Protein AF-A0A0B1SQ88-F1 (afdb_monomer_lite)

Organism: Oesophagostomum dentatum (NCBI:txid61180)

Structure (mmCIF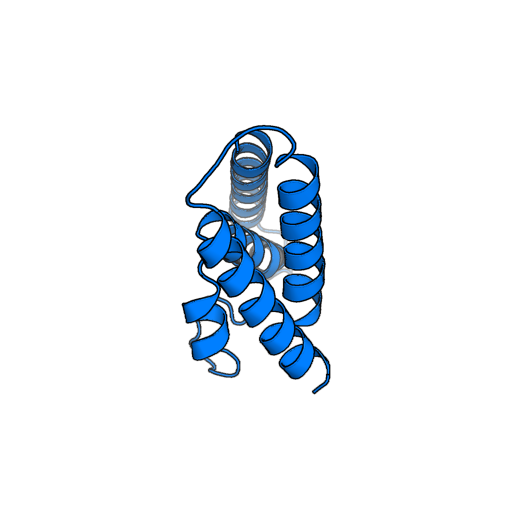, N/CA/C/O backbone):
data_AF-A0A0B1SQ88-F1
#
_entry.id   AF-A0A0B1SQ88-F1
#
loop_
_atom_site.group_PDB
_atom_site.id
_atom_site.type_symbol
_atom_site.label_atom_id
_atom_site.label_alt_id
_atom_site.label_comp_id
_atom_site.label_asym_id
_atom_site.label_entity_id
_atom_site.label_seq_id
_atom_site.pdbx_PDB_ins_code
_atom_site.Cartn_x
_atom_site.Cartn_y
_atom_site.Cartn_z
_atom_site.occupancy
_atom_site.B_iso_or_equiv
_atom_site.auth_seq_id
_atom_site.auth_comp_id
_atom_site.auth_asym_id
_atom_site.auth_atom_id
_atom_site.pdbx_PDB_model_num
ATOM 1 N N . MET A 1 1 ? -1.930 14.558 7.051 1.00 60.72 1 MET A N 1
ATOM 2 C CA . MET A 1 1 ? -2.063 13.879 5.745 1.00 60.72 1 MET A CA 1
ATOM 3 C C . MET A 1 1 ? -0.957 14.263 4.762 1.00 60.72 1 MET A C 1
ATOM 5 O O . MET A 1 1 ? -0.555 13.385 4.017 1.00 60.72 1 MET A O 1
ATOM 9 N N . GLY A 1 2 ? -0.349 15.455 4.856 1.00 84.94 2 GLY A N 1
ATOM 10 C CA . GLY A 1 2 ? 0.684 15.905 3.902 1.00 84.94 2 GLY A CA 1
ATOM 11 C C . GLY A 1 2 ? 1.861 14.955 3.621 1.00 84.94 2 GLY A C 1
ATOM 12 O O . GLY A 1 2 ? 2.241 14.803 2.471 1.00 84.94 2 GLY A O 1
ATOM 13 N N . ALA A 1 3 ? 2.415 14.257 4.619 1.00 87.44 3 ALA A N 1
ATOM 14 C CA . ALA A 1 3 ? 3.525 13.323 4.365 1.00 87.44 3 ALA A CA 1
ATOM 15 C C . ALA A 1 3 ? 3.104 12.088 3.543 1.00 87.44 3 ALA A C 1
ATOM 17 O O . ALA A 1 3 ? 3.873 11.607 2.718 1.00 87.44 3 ALA A O 1
ATOM 18 N N . LEU A 1 4 ? 1.883 11.584 3.754 1.00 89.25 4 LEU A N 1
ATOM 19 C CA . LEU A 1 4 ? 1.362 10.429 3.017 1.00 89.25 4 LEU A CA 1
ATOM 20 C C . LEU A 1 4 ? 0.936 10.823 1.597 1.00 89.25 4 LEU A C 1
ATOM 22 O O . LEU A 1 4 ? 1.160 10.070 0.656 1.00 89.25 4 LEU A O 1
ATOM 26 N N . GLU A 1 5 ? 0.375 12.023 1.439 1.00 92.19 5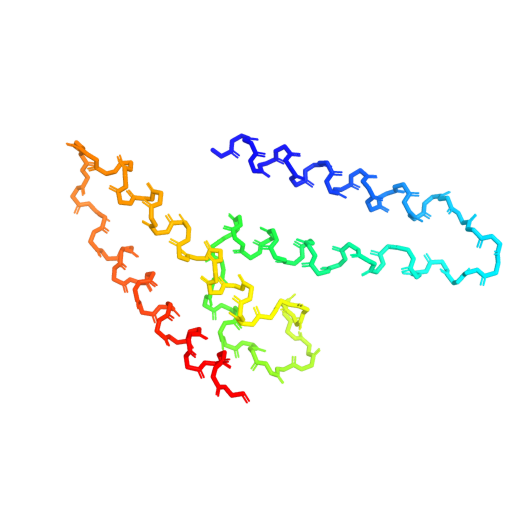 GLU A N 1
ATOM 27 C CA . GLU A 1 5 ? 0.094 12.616 0.128 1.00 92.19 5 GLU A CA 1
ATOM 28 C C . GLU A 1 5 ? 1.384 12.801 -0.676 1.00 92.19 5 GLU A C 1
ATOM 30 O O . GLU A 1 5 ? 1.449 12.365 -1.822 1.00 92.19 5 GLU A O 1
ATOM 35 N N . GLN A 1 6 ? 2.434 13.354 -0.058 1.00 95.44 6 GLN A N 1
ATOM 36 C CA . GLN A 1 6 ? 3.738 13.498 -0.701 1.00 95.44 6 GLN A CA 1
ATOM 37 C C . GLN A 1 6 ? 4.324 12.140 -1.095 1.00 95.44 6 GLN A C 1
ATOM 39 O O . GLN A 1 6 ? 4.770 11.975 -2.222 1.00 95.44 6 GLN A O 1
ATOM 44 N N . PHE A 1 7 ? 4.246 11.143 -0.214 1.00 95.06 7 PHE A N 1
ATOM 45 C CA . PHE A 1 7 ? 4.706 9.796 -0.537 1.00 95.06 7 PHE A CA 1
ATOM 46 C C . PHE A 1 7 ? 3.942 9.186 -1.728 1.00 95.06 7 PHE A C 1
ATOM 48 O O . PHE A 1 7 ? 4.546 8.546 -2.584 1.00 95.06 7 PHE A O 1
ATOM 55 N N . SER A 1 8 ? 2.631 9.427 -1.842 1.00 95.50 8 SER A N 1
ATOM 56 C CA . SER A 1 8 ? 1.839 8.995 -3.004 1.00 95.50 8 SER A CA 1
ATOM 57 C C . SER A 1 8 ? 2.275 9.673 -4.309 1.00 95.50 8 SER A C 1
ATOM 59 O O . SER A 1 8 ? 2.319 9.019 -5.359 1.00 95.50 8 SER A O 1
ATOM 61 N N . LEU A 1 9 ? 2.642 10.959 -4.245 1.00 96.69 9 LEU A N 1
ATOM 62 C CA . LEU A 1 9 ? 3.232 11.683 -5.374 1.00 96.69 9 LEU A CA 1
ATOM 63 C C . LEU A 1 9 ? 4.607 11.116 -5.741 1.00 96.69 9 LEU A C 1
ATOM 65 O O . LEU A 1 9 ? 4.872 10.893 -6.919 1.00 96.69 9 LEU A O 1
ATOM 69 N N . ASP A 1 10 ? 5.455 10.818 -4.760 1.00 96.94 10 ASP A N 1
ATOM 70 C CA . ASP A 1 10 ? 6.783 10.249 -5.003 1.00 96.94 10 ASP A CA 1
ATOM 71 C C . ASP A 1 10 ? 6.677 8.872 -5.687 1.00 96.94 10 ASP A C 1
ATOM 73 O O . ASP A 1 10 ? 7.368 8.610 -6.673 1.00 96.94 10 ASP A O 1
ATOM 77 N N . VAL A 1 11 ? 5.738 8.023 -5.249 1.00 96.12 11 VAL A N 1
ATOM 78 C CA . VAL A 1 11 ? 5.442 6.739 -5.912 1.00 96.12 11 VAL A CA 1
ATOM 79 C C . VAL A 1 11 ? 4.947 6.950 -7.344 1.00 96.12 11 VAL A C 1
ATOM 81 O O . VAL A 1 11 ? 5.386 6.239 -8.245 1.00 96.12 11 VAL A O 1
ATOM 84 N N . MET A 1 12 ? 4.106 7.961 -7.587 1.00 95.94 12 MET A N 1
ATOM 85 C CA . MET A 1 12 ? 3.641 8.300 -8.941 1.00 95.94 12 MET A CA 1
ATOM 86 C C . MET A 1 12 ? 4.803 8.678 -9.865 1.00 95.94 12 MET A C 1
ATOM 88 O O . MET A 1 12 ? 4.842 8.273 -11.028 1.00 95.94 12 MET A O 1
ATOM 92 N N . GLN A 1 13 ? 5.780 9.422 -9.347 1.00 95.81 13 GLN A N 1
ATOM 93 C CA . GLN A 1 13 ? 6.976 9.783 -10.104 1.00 95.81 13 GLN A CA 1
ATOM 94 C C . GLN A 1 13 ? 7.817 8.547 -10.446 1.00 95.81 13 GLN A C 1
ATOM 96 O O . GLN A 1 13 ? 8.294 8.429 -11.576 1.00 95.81 13 GLN A O 1
ATOM 101 N N . CYS A 1 14 ? 7.962 7.601 -9.513 1.00 95.50 14 CYS A N 1
ATOM 102 C CA . CYS A 1 14 ? 8.639 6.329 -9.767 1.00 95.50 14 CYS A CA 1
ATOM 103 C C . CYS A 1 14 ? 7.931 5.494 -10.845 1.00 95.50 14 CYS A C 1
ATOM 105 O O . CYS A 1 14 ? 8.582 4.995 -11.766 1.00 95.50 14 CYS A O 1
ATOM 107 N N . GLU A 1 15 ? 6.603 5.389 -10.785 1.00 94.69 15 GLU A N 1
ATOM 108 C CA . GLU A 1 15 ? 5.798 4.697 -11.798 1.00 94.69 15 GLU A CA 1
ATOM 109 C C . GLU A 1 15 ? 6.007 5.320 -13.183 1.00 94.69 15 GLU A C 1
ATOM 111 O O . GLU A 1 15 ? 6.353 4.622 -14.138 1.00 94.69 15 GLU A O 1
ATOM 116 N N . MET A 1 16 ? 5.901 6.647 -13.292 1.00 94.06 16 MET A N 1
ATOM 117 C CA . MET A 1 16 ? 6.127 7.345 -14.559 1.00 94.06 16 MET A CA 1
ATOM 118 C C . MET A 1 16 ? 7.554 7.188 -15.081 1.00 94.06 16 MET A C 1
ATOM 120 O O . MET A 1 16 ? 7.747 7.071 -16.291 1.00 94.06 16 MET A O 1
ATOM 124 N N . PHE A 1 17 ? 8.552 7.180 -14.197 1.00 94.25 17 PHE A N 1
ATOM 125 C CA . PHE A 1 17 ? 9.937 6.932 -14.581 1.00 94.25 17 PHE A CA 1
ATOM 126 C C . PHE A 1 17 ? 10.090 5.537 -15.196 1.00 94.25 17 PHE A C 1
ATOM 128 O O . PHE A 1 17 ? 10.587 5.409 -16.315 1.00 94.25 17 PHE A O 1
ATOM 135 N N . THR A 1 18 ? 9.586 4.500 -14.522 1.00 92.88 18 THR A N 1
ATOM 136 C CA . THR A 1 18 ? 9.663 3.124 -15.040 1.00 92.88 18 THR A CA 1
ATOM 137 C C . THR A 1 18 ? 8.905 2.916 -16.347 1.00 92.88 18 THR A C 1
ATOM 139 O O . THR A 1 18 ? 9.362 2.151 -17.190 1.00 92.88 18 THR A O 1
ATOM 142 N N . ALA A 1 19 ? 7.799 3.633 -16.561 1.00 90.62 19 ALA A N 1
ATOM 143 C CA . ALA A 1 19 ? 7.045 3.577 -17.811 1.00 90.62 19 ALA A CA 1
ATOM 144 C C . ALA A 1 19 ? 7.752 4.284 -18.985 1.00 90.62 19 ALA A C 1
ATOM 146 O O . ALA A 1 19 ? 7.511 3.952 -20.143 1.00 90.62 19 ALA A O 1
ATOM 147 N N . ARG A 1 20 ? 8.609 5.277 -18.707 1.00 90.50 20 ARG A N 1
ATOM 148 C CA . ARG A 1 20 ? 9.288 6.098 -19.728 1.00 90.50 20 ARG A CA 1
ATOM 149 C C . ARG A 1 20 ? 10.712 5.651 -20.044 1.00 90.50 20 ARG A C 1
ATOM 151 O O . ARG A 1 20 ? 11.267 6.099 -21.045 1.00 90.50 20 ARG A O 1
ATOM 158 N N . CYS A 1 21 ? 11.305 4.801 -19.212 1.00 86.19 21 CYS A N 1
ATOM 159 C CA . CYS A 1 21 ? 12.680 4.334 -19.358 1.00 86.19 21 CYS A CA 1
ATOM 160 C C . CYS A 1 21 ? 12.709 2.837 -19.705 1.00 86.19 21 CYS A C 1
ATOM 162 O O . CYS A 1 21 ? 12.988 2.018 -18.826 1.00 86.19 21 CYS A O 1
ATOM 164 N N . PRO A 1 22 ? 12.419 2.457 -20.968 1.00 83.88 22 PRO A N 1
ATOM 165 C CA . PRO A 1 22 ? 12.477 1.063 -21.384 1.00 83.88 22 PRO A CA 1
ATOM 166 C C . PRO A 1 22 ? 13.907 0.534 -21.251 1.00 83.88 22 PRO A C 1
ATOM 168 O O . PRO A 1 22 ? 14.868 1.165 -21.696 1.00 83.88 22 PRO A O 1
ATOM 171 N N . VAL A 1 23 ? 14.043 -0.643 -20.643 1.00 88.56 23 VAL A N 1
ATOM 172 C CA . VAL A 1 23 ? 15.328 -1.327 -20.483 1.00 88.56 23 VAL A CA 1
ATOM 173 C C . VAL A 1 23 ? 15.410 -2.446 -21.523 1.00 88.56 23 VAL A C 1
ATOM 175 O O . VAL A 1 23 ? 14.511 -3.289 -21.565 1.00 88.56 23 VAL A O 1
ATOM 178 N N . PRO A 1 24 ? 16.461 -2.489 -22.367 1.00 90.75 24 PRO A N 1
ATOM 179 C CA . PRO A 1 24 ? 16.627 -3.556 -23.348 1.00 90.75 24 PRO A CA 1
ATOM 180 C C . PRO A 1 24 ? 16.535 -4.944 -22.703 1.00 90.75 24 PRO A C 1
ATOM 182 O O . PRO A 1 24 ? 17.196 -5.214 -21.702 1.00 90.75 24 PRO A O 1
ATOM 185 N N . GLY A 1 25 ? 15.715 -5.821 -23.283 1.00 90.25 25 GLY A N 1
ATOM 186 C CA . GLY A 1 25 ? 15.499 -7.181 -22.779 1.00 90.25 25 GLY A CA 1
ATOM 187 C C . GLY A 1 25 ? 14.407 -7.327 -21.712 1.00 90.25 25 GLY A C 1
ATOM 188 O O . GLY A 1 25 ? 14.127 -8.455 -21.316 1.00 90.25 25 GLY A O 1
ATOM 189 N N . PHE A 1 26 ? 13.759 -6.240 -21.281 1.00 88.44 26 PHE A N 1
ATOM 190 C CA . PHE A 1 26 ? 12.605 -6.283 -20.377 1.00 88.44 26 PHE A CA 1
ATOM 191 C C . PHE A 1 26 ? 11.311 -5.914 -21.106 1.00 88.44 26 PHE A C 1
ATOM 193 O O . PHE A 1 26 ? 11.303 -5.051 -21.985 1.00 88.44 26 PHE A O 1
ATOM 200 N N . ASP A 1 27 ? 10.203 -6.550 -20.715 1.00 90.62 27 ASP A N 1
ATOM 201 C CA . ASP A 1 27 ? 8.878 -6.111 -21.153 1.00 90.62 27 ASP A CA 1
ATOM 202 C C . ASP A 1 27 ? 8.538 -4.743 -20.540 1.00 90.62 27 ASP A C 1
ATOM 204 O O . ASP A 1 27 ? 8.876 -4.474 -19.383 1.00 90.62 27 ASP A O 1
ATOM 208 N N . HIS A 1 28 ? 7.832 -3.903 -21.303 1.00 86.75 28 HIS A N 1
ATOM 209 C CA . HIS A 1 28 ? 7.514 -2.522 -20.925 1.00 86.75 28 HIS A CA 1
ATOM 210 C C . HIS A 1 28 ? 6.724 -2.433 -19.614 1.00 86.75 28 HIS A C 1
ATOM 212 O O . HIS A 1 28 ? 6.852 -1.450 -18.889 1.00 86.75 28 HIS A O 1
ATOM 218 N N . ASN A 1 29 ? 5.949 -3.466 -19.273 1.00 89.31 29 ASN A N 1
ATOM 219 C CA . ASN A 1 29 ? 5.165 -3.488 -18.045 1.00 89.31 29 ASN A CA 1
ATOM 220 C C . ASN A 1 29 ? 5.933 -4.074 -16.858 1.00 89.31 29 ASN A C 1
ATOM 222 O O . ASN A 1 29 ? 5.485 -3.928 -15.725 1.00 89.31 29 ASN A O 1
ATOM 226 N N . THR A 1 30 ? 7.098 -4.694 -17.067 1.00 91.62 30 THR A N 1
ATOM 227 C CA . THR A 1 30 ? 7.822 -5.382 -15.984 1.00 91.62 30 THR A CA 1
ATOM 228 C C . THR A 1 30 ? 8.199 -4.426 -14.854 1.00 91.62 30 THR A C 1
ATOM 230 O O . THR A 1 30 ? 7.941 -4.719 -13.689 1.00 91.62 30 THR A O 1
ATOM 233 N N . LEU A 1 31 ? 8.783 -3.268 -15.183 1.00 91.50 31 LEU A N 1
ATOM 234 C CA . LEU A 1 31 ? 9.221 -2.296 -14.178 1.00 91.50 31 LEU A CA 1
ATOM 235 C C . LEU A 1 31 ? 8.044 -1.557 -13.516 1.00 91.50 31 LEU A C 1
ATOM 237 O O . LEU A 1 31 ? 8.013 -1.538 -12.283 1.00 91.50 31 LEU A O 1
ATOM 241 N N . PRO A 1 32 ? 7.040 -1.034 -14.252 1.00 91.25 32 PRO A N 1
ATOM 242 C CA . PRO A 1 32 ? 5.847 -0.450 -13.630 1.00 91.25 32 PRO A CA 1
ATOM 243 C C . PRO A 1 32 ? 5.135 -1.402 -12.663 1.00 91.25 32 PRO A C 1
ATOM 245 O O . PRO A 1 32 ? 4.697 -0.998 -11.586 1.00 91.25 32 PRO A O 1
ATOM 248 N N . MET A 1 33 ? 5.083 -2.696 -12.992 1.00 92.25 33 MET A N 1
ATOM 249 C CA . MET A 1 33 ? 4.431 -3.705 -12.155 1.00 92.25 33 MET A CA 1
ATOM 250 C C . MET A 1 33 ? 5.076 -3.884 -10.774 1.00 92.25 33 MET A C 1
ATOM 252 O O . MET A 1 33 ? 4.399 -4.336 -9.849 1.00 92.25 33 MET A O 1
ATOM 256 N N . THR A 1 34 ? 6.338 -3.482 -10.594 1.00 92.81 34 THR A N 1
ATOM 257 C CA . THR A 1 34 ? 7.004 -3.512 -9.279 1.00 92.81 34 THR A CA 1
ATOM 258 C C . THR A 1 34 ? 6.385 -2.532 -8.274 1.00 92.81 34 THR A C 1
ATOM 260 O O . THR A 1 34 ? 6.422 -2.788 -7.071 1.00 92.81 34 THR A O 1
ATOM 263 N N . PHE A 1 35 ? 5.742 -1.460 -8.753 1.00 95.12 35 PHE A N 1
ATOM 264 C CA . PHE A 1 35 ? 5.070 -0.458 -7.919 1.00 95.12 35 PHE A CA 1
ATOM 265 C C . PHE A 1 35 ? 3.581 -0.744 -7.701 1.00 95.12 35 PHE A C 1
ATOM 267 O O . PHE A 1 35 ? 2.992 -0.207 -6.765 1.00 95.12 35 PHE A O 1
ATOM 274 N N . ALA A 1 36 ? 2.977 -1.635 -8.492 1.00 93.62 36 ALA A N 1
ATOM 275 C CA . ALA A 1 36 ? 1.535 -1.879 -8.473 1.00 93.62 36 ALA A CA 1
ATOM 276 C C . ALA A 1 36 ? 1.002 -2.311 -7.093 1.00 93.62 36 ALA A C 1
ATOM 278 O O . ALA A 1 36 ? -0.081 -1.892 -6.687 1.00 93.62 36 ALA A O 1
ATOM 279 N N . HIS A 1 37 ? 1.761 -3.119 -6.343 1.00 94.19 37 HIS A N 1
ATOM 280 C CA . HIS A 1 37 ? 1.392 -3.480 -4.969 1.00 94.19 37 HIS A CA 1
ATOM 281 C C . HIS A 1 37 ? 1.417 -2.255 -4.039 1.00 94.19 37 HIS A C 1
ATOM 283 O O . HIS A 1 37 ? 0.464 -2.026 -3.295 1.00 94.19 37 HIS A O 1
ATOM 289 N N . LEU A 1 38 ? 2.471 -1.436 -4.107 1.00 95.38 38 LEU A N 1
ATOM 290 C CA . LEU A 1 38 ? 2.605 -0.244 -3.268 1.00 95.38 38 LEU A CA 1
ATOM 291 C C . LEU A 1 38 ? 1.517 0.796 -3.573 1.00 95.38 38 LEU A C 1
ATOM 293 O O . LEU A 1 38 ? 0.953 1.374 -2.647 1.00 95.38 38 LEU A O 1
ATOM 297 N N . ARG A 1 39 ? 1.184 0.990 -4.854 1.00 96.38 39 ARG A N 1
ATOM 298 C CA . ARG A 1 39 ? 0.092 1.856 -5.317 1.00 96.38 39 ARG A CA 1
ATOM 299 C C . ARG A 1 39 ? -1.250 1.450 -4.724 1.00 96.38 39 ARG A C 1
ATOM 301 O O . ARG A 1 39 ? -1.886 2.273 -4.072 1.00 96.38 39 ARG A O 1
ATOM 308 N N . GLN A 1 40 ? -1.632 0.182 -4.874 1.00 96.38 40 GLN A N 1
ATOM 309 C CA . GLN A 1 40 ? -2.892 -0.322 -4.323 1.00 96.38 40 GLN A CA 1
ATOM 310 C C . GLN A 1 40 ? -2.937 -0.208 -2.792 1.00 96.38 40 GLN A C 1
ATOM 312 O O . GLN A 1 40 ? -3.963 0.175 -2.234 1.00 96.38 40 GLN A O 1
ATOM 317 N N . LEU A 1 41 ? -1.822 -0.483 -2.102 1.00 95.50 41 LEU A N 1
ATOM 318 C CA . LEU A 1 41 ? -1.739 -0.333 -0.647 1.00 95.50 41 LEU A CA 1
ATOM 319 C C . LEU A 1 41 ? -1.942 1.125 -0.211 1.00 95.50 41 LEU A C 1
ATOM 321 O O . LEU A 1 41 ? -2.649 1.389 0.762 1.00 95.50 41 LEU A O 1
ATOM 325 N N . LEU A 1 42 ? -1.336 2.074 -0.928 1.00 95.06 42 LEU A N 1
ATOM 326 C CA . LEU A 1 42 ? -1.499 3.498 -0.649 1.00 95.06 42 LEU A CA 1
ATOM 327 C C . LEU A 1 42 ? -2.926 3.968 -0.888 1.00 95.06 42 LEU A C 1
ATOM 329 O O . LEU A 1 42 ? -3.483 4.658 -0.037 1.00 95.06 42 LEU A O 1
ATOM 333 N N . GLU A 1 43 ? -3.527 3.571 -2.005 1.00 95.50 43 GLU A N 1
ATOM 334 C CA . GLU A 1 43 ? -4.909 3.911 -2.333 1.00 95.50 43 GLU A CA 1
ATOM 335 C C . GLU A 1 43 ? -5.882 3.386 -1.280 1.00 95.50 43 GLU A C 1
ATOM 337 O O . GLU A 1 43 ? -6.707 4.161 -0.797 1.00 95.50 43 GLU A O 1
ATOM 342 N N . LEU A 1 44 ? -5.742 2.125 -0.854 1.00 95.50 44 LEU A N 1
ATOM 343 C CA . LEU A 1 44 ? -6.562 1.522 0.203 1.00 95.50 44 LEU A CA 1
ATOM 344 C C . LEU A 1 44 ? -6.529 2.355 1.492 1.00 95.50 44 LEU A C 1
ATOM 346 O O . LEU A 1 44 ? -7.559 2.657 2.095 1.00 95.50 44 LEU A O 1
ATOM 350 N N . VAL A 1 45 ? -5.332 2.763 1.910 1.00 91.94 45 VAL A N 1
ATOM 351 C CA . VAL A 1 45 ? -5.134 3.467 3.183 1.00 91.94 45 VAL A CA 1
ATOM 352 C C . VAL A 1 45 ? -5.554 4.928 3.106 1.00 91.94 45 VAL A C 1
ATOM 354 O O . VAL A 1 45 ? -6.159 5.441 4.047 1.00 91.94 45 VAL A O 1
ATOM 357 N N . MET A 1 46 ? -5.252 5.606 2.000 1.00 91.50 46 MET A N 1
ATOM 358 C CA . MET A 1 46 ? -5.602 7.013 1.812 1.00 91.50 46 MET A CA 1
ATOM 359 C C . MET A 1 46 ? -7.110 7.212 1.629 1.00 91.50 46 MET A C 1
ATOM 361 O O . MET A 1 46 ? -7.651 8.191 2.140 1.00 91.50 46 MET A O 1
ATOM 365 N N . SER A 1 47 ? -7.788 6.285 0.946 1.00 92.81 47 SER A N 1
ATOM 366 C CA . SER A 1 47 ? -9.250 6.296 0.772 1.00 92.81 47 SER A CA 1
ATOM 367 C C . SER A 1 47 ? -10.012 5.713 1.966 1.00 92.81 47 SER A C 1
ATOM 369 O O . SER A 1 47 ? -11.212 5.949 2.100 1.00 92.81 47 SER A O 1
ATOM 371 N N . ASN A 1 48 ? -9.321 4.991 2.860 1.00 91.12 48 ASN A N 1
ATOM 372 C CA . ASN A 1 48 ? -9.923 4.238 3.960 1.00 91.12 48 ASN A CA 1
ATOM 373 C C . ASN A 1 48 ? -10.969 3.211 3.466 1.00 91.12 48 ASN A C 1
ATOM 375 O O . ASN A 1 48 ? -11.964 2.954 4.150 1.00 91.12 48 ASN A O 1
ATOM 379 N N . ASP A 1 49 ? -10.741 2.619 2.290 1.00 94.25 49 ASP A N 1
ATOM 380 C CA . ASP A 1 49 ? -11.678 1.724 1.596 1.00 94.25 49 ASP A CA 1
ATOM 381 C C . ASP A 1 49 ? -11.566 0.250 2.035 1.00 94.25 49 ASP A C 1
ATOM 383 O O . ASP A 1 49 ? -11.482 -0.700 1.255 1.00 94.25 49 ASP A O 1
ATOM 387 N N . TRP A 1 50 ? -11.548 0.042 3.350 1.00 93.88 50 TRP A N 1
ATOM 388 C CA . TRP A 1 50 ? -11.418 -1.290 3.941 1.00 93.88 50 TRP A CA 1
ATOM 389 C C . TRP A 1 50 ? -12.622 -2.192 3.660 1.00 93.88 50 TRP A C 1
ATOM 391 O O . TRP A 1 50 ? -12.482 -3.412 3.622 1.00 93.88 50 TRP A O 1
ATOM 401 N N . THR A 1 51 ? -13.806 -1.605 3.482 1.00 92.25 51 THR A N 1
ATOM 402 C CA . THR A 1 51 ? -15.035 -2.357 3.213 1.00 92.25 51 THR A CA 1
ATOM 403 C C . THR A 1 51 ? -14.969 -3.031 1.848 1.00 92.25 51 THR A C 1
ATOM 405 O O . THR A 1 51 ? -15.235 -4.230 1.766 1.00 92.25 51 THR A O 1
ATOM 408 N N . SER A 1 52 ? -14.570 -2.299 0.801 1.00 94.12 52 SER A N 1
ATOM 409 C CA . SER A 1 52 ? -14.428 -2.870 -0.543 1.00 94.12 52 SER A CA 1
ATOM 410 C C . SER A 1 52 ? -13.284 -3.879 -0.580 1.00 94.12 52 SER A C 1
ATOM 412 O O . SER A 1 52 ? -13.471 -4.979 -1.091 1.00 94.12 52 SER A O 1
ATOM 414 N N . TYR A 1 53 ? -12.156 -3.588 0.089 1.00 95.44 53 TYR A N 1
ATOM 415 C CA . TYR A 1 53 ? -11.059 -4.552 0.249 1.00 95.44 53 TYR A CA 1
ATOM 416 C C . TYR A 1 53 ? -11.529 -5.902 0.803 1.00 95.44 53 TYR A C 1
ATOM 418 O O . TYR A 1 53 ? -11.203 -6.949 0.252 1.00 95.44 53 TYR A O 1
ATOM 426 N N . LEU A 1 54 ? -12.307 -5.885 1.889 1.00 93.88 54 LEU A N 1
ATOM 427 C CA . LEU A 1 54 ? -12.799 -7.104 2.530 1.00 93.88 54 LEU A CA 1
ATOM 428 C C . LEU A 1 54 ? -13.863 -7.826 1.694 1.00 93.88 54 LEU A C 1
ATOM 430 O O . LEU A 1 54 ? -13.894 -9.054 1.696 1.00 93.88 54 LEU A O 1
ATOM 434 N N . ALA A 1 55 ? -14.733 -7.089 1.000 1.00 93.56 55 ALA A N 1
ATOM 435 C CA . ALA A 1 55 ? -15.793 -7.665 0.172 1.00 93.56 55 ALA A CA 1
ATOM 436 C C . ALA A 1 55 ? -15.255 -8.323 -1.110 1.00 93.56 55 ALA A C 1
ATOM 438 O O . ALA A 1 55 ? -15.798 -9.327 -1.570 1.00 93.56 55 ALA A O 1
ATOM 439 N N . GLU A 1 56 ? -14.187 -7.761 -1.674 1.00 94.31 56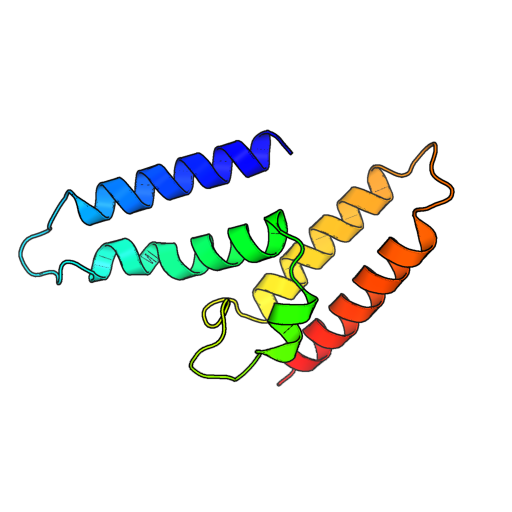 GLU A N 1
ATOM 440 C CA . GLU A 1 56 ? -13.568 -8.210 -2.925 1.00 94.31 56 GLU A CA 1
ATOM 441 C C . GLU A 1 56 ? -12.386 -9.166 -2.696 1.00 94.31 56 GLU A C 1
ATOM 443 O O . GLU A 1 56 ? -11.808 -9.677 -3.657 1.00 94.31 56 GLU A O 1
ATOM 448 N N . TYR A 1 57 ? -12.009 -9.434 -1.440 1.00 91.44 57 TYR A N 1
ATOM 449 C CA . TYR A 1 57 ? -10.877 -10.304 -1.130 1.00 91.44 57 TYR A CA 1
ATOM 450 C C . TYR A 1 57 ? -11.073 -11.712 -1.715 1.00 91.44 57 TYR A C 1
ATOM 452 O O . TYR A 1 57 ? -12.085 -12.371 -1.480 1.00 91.44 57 TYR A O 1
ATOM 460 N N . GLY A 1 58 ? -10.078 -12.178 -2.475 1.00 86.88 58 GLY A N 1
ATOM 461 C CA . GLY A 1 58 ? -10.111 -13.467 -3.171 1.00 86.88 58 GLY A CA 1
ATOM 462 C C . GLY A 1 58 ? -10.788 -13.443 -4.546 1.00 86.88 58 GLY A C 1
ATOM 463 O O . GLY A 1 58 ? -10.773 -14.460 -5.235 1.00 86.88 58 GLY A O 1
ATOM 464 N N . GLN A 1 59 ? -11.348 -12.308 -4.978 1.00 92.44 59 GLN A N 1
ATOM 465 C CA . GLN A 1 59 ? -11.855 -12.146 -6.342 1.00 92.44 59 GLN A CA 1
ATOM 466 C C . GLN A 1 59 ? -10.721 -11.771 -7.302 1.00 92.44 59 GLN A C 1
ATOM 468 O O . GLN A 1 59 ? -9.882 -10.935 -6.980 1.00 92.44 59 GLN A O 1
ATOM 473 N N . GLU A 1 60 ? -10.720 -12.330 -8.513 1.00 88.31 60 GLU A N 1
ATOM 474 C CA . GLU A 1 60 ? -9.672 -12.061 -9.516 1.00 88.31 60 GLU A CA 1
ATOM 475 C C . GLU A 1 60 ? -9.687 -10.612 -10.040 1.00 88.31 60 GLU A C 1
ATOM 477 O O . GLU A 1 60 ? -8.644 -10.085 -10.423 1.00 88.31 60 GLU A O 1
ATOM 482 N N . ASN A 1 61 ? -10.850 -9.950 -10.002 1.00 90.44 61 ASN A N 1
ATOM 483 C CA . ASN A 1 61 ? -11.065 -8.594 -10.525 1.00 90.44 61 ASN A CA 1
ATOM 484 C C . ASN A 1 61 ? -11.245 -7.533 -9.426 1.00 90.44 61 ASN A C 1
ATOM 486 O O . ASN A 1 61 ? -11.777 -6.458 -9.699 1.00 90.44 61 ASN A O 1
ATOM 490 N N . GLY A 1 62 ? -10.846 -7.832 -8.187 1.00 90.50 62 GLY A N 1
ATOM 491 C CA . GLY A 1 62 ? -10.937 -6.876 -7.084 1.00 90.50 62 GLY A CA 1
ATOM 492 C C . GLY A 1 62 ? -10.026 -5.656 -7.271 1.00 90.50 62 GLY A C 1
ATOM 493 O O . GLY A 1 62 ? -8.993 -5.701 -7.945 1.00 90.50 62 GLY A O 1
ATOM 494 N N . THR A 1 63 ? -10.370 -4.560 -6.607 1.00 93.81 63 THR A N 1
ATOM 495 C CA . THR A 1 63 ? -9.636 -3.286 -6.681 1.00 93.81 63 THR A CA 1
ATOM 496 C C . THR A 1 63 ? -8.218 -3.407 -6.106 1.00 93.81 63 THR A C 1
ATOM 498 O O . THR A 1 63 ? -7.255 -2.846 -6.630 1.00 93.81 63 THR A O 1
ATOM 501 N N . TYR A 1 64 ? -8.068 -4.209 -5.051 1.00 95.94 64 TYR A N 1
ATOM 502 C CA . TYR A 1 64 ? -6.859 -4.297 -4.225 1.00 95.94 64 TYR A CA 1
ATOM 503 C C . TYR A 1 64 ? -6.234 -5.701 -4.214 1.00 95.94 64 TYR A C 1
ATOM 505 O O . TYR A 1 64 ? -5.669 -6.136 -3.210 1.00 95.94 64 TYR A O 1
ATOM 513 N N . VAL A 1 65 ? -6.333 -6.430 -5.329 1.00 95.31 65 VAL A N 1
ATOM 514 C CA . VAL A 1 65 ? -5.902 -7.840 -5.459 1.00 95.31 65 VAL A CA 1
ATOM 515 C C . VAL A 1 65 ? -4.434 -8.073 -5.087 1.00 95.31 65 VAL A C 1
ATOM 517 O O . VAL A 1 65 ? -4.061 -9.170 -4.681 1.00 95.31 65 VAL A O 1
ATOM 520 N N . ARG A 1 66 ? -3.573 -7.056 -5.203 1.00 94.50 66 ARG A N 1
ATOM 521 C CA . ARG A 1 66 ? -2.138 -7.177 -4.899 1.00 94.50 66 ARG A CA 1
ATOM 522 C C . ARG A 1 66 ? -1.813 -6.935 -3.431 1.00 94.50 66 ARG A C 1
ATOM 524 O O . ARG A 1 66 ? -0.677 -7.178 -3.036 1.00 94.50 66 ARG A O 1
ATOM 531 N N . VAL A 1 67 ? -2.764 -6.442 -2.639 1.00 95.38 67 VAL A N 1
ATOM 532 C CA . VAL A 1 67 ? -2.547 -6.123 -1.228 1.00 95.38 67 VAL A CA 1
ATOM 533 C C . VAL A 1 67 ? -2.772 -7.371 -0.385 1.00 95.38 67 VAL A C 1
ATOM 535 O O . VAL A 1 67 ? -3.890 -7.876 -0.273 1.00 95.38 67 VAL A O 1
ATOM 538 N N . SER A 1 68 ? -1.707 -7.851 0.255 1.00 93.75 68 SER A N 1
ATOM 539 C CA . SER A 1 68 ? -1.809 -8.995 1.160 1.00 93.75 68 SER A CA 1
ATOM 540 C C . SER A 1 68 ? -2.537 -8.616 2.464 1.00 93.75 68 SER A C 1
ATOM 542 O O . SER A 1 68 ? -2.322 -7.516 2.995 1.00 93.75 68 SER A O 1
ATOM 544 N N . PRO A 1 69 ? -3.340 -9.525 3.052 1.00 93.19 69 PRO A N 1
ATOM 545 C CA . PRO A 1 69 ? -3.983 -9.269 4.340 1.00 93.19 69 PRO A CA 1
ATOM 546 C C . PRO A 1 69 ? -2.979 -9.023 5.462 1.00 93.19 69 PRO A C 1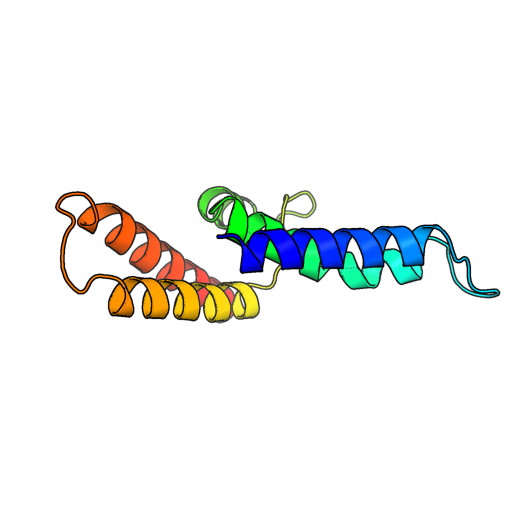
ATOM 548 O O . PRO A 1 69 ? -3.254 -8.251 6.379 1.00 93.19 69 PRO A O 1
ATOM 551 N N . SER A 1 70 ? -1.803 -9.655 5.400 1.00 93.88 70 SER A N 1
ATOM 552 C CA . SER A 1 70 ? -0.748 -9.484 6.400 1.00 93.88 70 SER A CA 1
ATOM 553 C C . SER A 1 70 ? -0.171 -8.067 6.373 1.00 93.88 70 SER A C 1
ATOM 555 O O . SER A 1 70 ? -0.075 -7.430 7.423 1.00 93.88 70 SER A O 1
ATOM 557 N N . THR A 1 71 ? 0.134 -7.525 5.190 1.00 94.56 71 THR A N 1
ATOM 558 C CA . THR A 1 71 ? 0.601 -6.140 5.032 1.00 94.56 71 THR A CA 1
ATOM 559 C C . THR A 1 71 ? -0.492 -5.135 5.405 1.00 94.56 71 THR A C 1
ATOM 561 O O . THR A 1 71 ? -0.220 -4.190 6.149 1.00 94.56 71 THR A O 1
ATOM 564 N N . ALA A 1 72 ? -1.736 -5.362 4.966 1.00 94.12 72 ALA A N 1
ATOM 565 C CA . ALA A 1 72 ? -2.883 -4.531 5.339 1.00 94.12 72 ALA A CA 1
ATOM 566 C C . ALA A 1 72 ? -3.099 -4.496 6.863 1.00 94.12 72 ALA A C 1
ATOM 568 O O . ALA A 1 72 ? -3.289 -3.422 7.437 1.00 94.12 72 ALA A O 1
ATOM 569 N N . THR A 1 73 ? -2.995 -5.652 7.531 1.00 94.56 73 THR A N 1
ATOM 570 C CA . THR A 1 73 ? -3.105 -5.766 8.994 1.00 94.56 73 THR A CA 1
ATOM 571 C C . THR A 1 73 ? -2.038 -4.930 9.687 1.00 94.56 73 THR A C 1
ATOM 573 O O . THR A 1 73 ? -2.377 -4.075 10.503 1.00 94.56 73 THR A O 1
ATOM 576 N N . GLN A 1 74 ? -0.761 -5.126 9.343 1.00 94.31 74 GLN A N 1
ATOM 577 C CA . GLN A 1 74 ? 0.352 -4.404 9.971 1.00 94.31 74 GLN A CA 1
ATOM 578 C C . GLN A 1 74 ? 0.197 -2.884 9.840 1.00 94.31 74 GLN A C 1
ATOM 580 O O . GLN A 1 74 ? 0.448 -2.139 10.790 1.00 94.31 74 GLN A O 1
ATOM 585 N N . LEU A 1 75 ? -0.240 -2.412 8.673 1.00 91.94 75 LEU A N 1
ATOM 586 C CA . LEU A 1 75 ? -0.430 -0.988 8.434 1.00 91.94 75 LEU A CA 1
ATOM 587 C C . LEU A 1 75 ? -1.624 -0.430 9.219 1.00 91.94 75 LEU A C 1
ATOM 589 O O . LEU A 1 75 ? -1.504 0.621 9.853 1.00 91.94 75 LEU A O 1
ATOM 593 N N . LEU A 1 76 ? -2.747 -1.151 9.250 1.00 91.69 76 LEU A N 1
ATOM 594 C CA . LEU A 1 76 ? -3.919 -0.755 10.027 1.00 91.69 76 LEU A CA 1
ATOM 595 C C . LEU A 1 76 ? -3.615 -0.697 11.533 1.00 91.69 76 LEU A C 1
ATOM 597 O O . LEU A 1 76 ? -4.054 0.236 12.207 1.00 91.69 76 LEU A O 1
ATOM 601 N N . GLU A 1 77 ? -2.806 -1.622 12.061 1.00 92.25 77 GLU A N 1
ATOM 602 C CA . GLU A 1 77 ? -2.339 -1.578 13.456 1.00 92.25 77 GLU A CA 1
ATOM 603 C C . GLU A 1 77 ? -1.603 -0.270 13.763 1.00 92.25 77 GLU A C 1
ATOM 605 O O . GLU A 1 77 ? -1.866 0.363 14.790 1.00 92.25 77 GLU A O 1
ATOM 610 N N . LYS A 1 78 ? -0.727 0.175 12.853 1.00 90.44 78 LYS A N 1
ATOM 611 C CA . LYS A 1 78 ? 0.011 1.438 12.996 1.00 90.44 78 LYS A CA 1
ATOM 612 C C . LYS A 1 78 ? -0.900 2.657 12.932 1.00 90.44 78 LYS A C 1
ATOM 614 O O . LYS A 1 78 ? -0.711 3.587 13.717 1.00 90.44 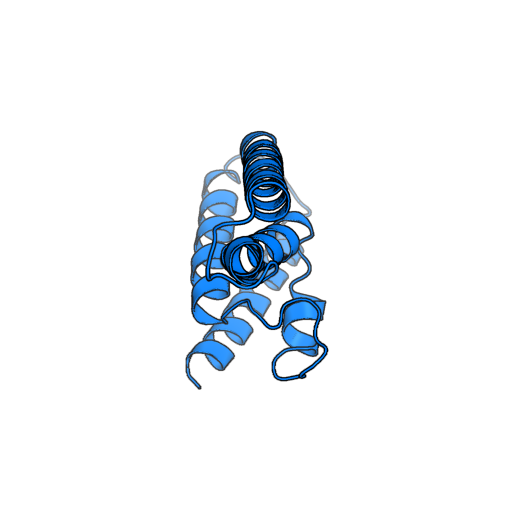78 LYS A O 1
ATOM 619 N N . ILE A 1 79 ? -1.909 2.644 12.061 1.00 86.19 79 ILE A N 1
ATOM 620 C CA . ILE A 1 79 ? -2.909 3.717 11.972 1.00 86.19 79 ILE A CA 1
ATOM 621 C C . ILE A 1 79 ? -3.702 3.814 13.279 1.00 86.19 79 ILE A C 1
ATOM 623 O O . ILE A 1 79 ? -3.819 4.900 13.844 1.00 86.19 79 ILE A O 1
ATOM 627 N N . ILE A 1 80 ? -4.179 2.686 13.814 1.00 86.38 80 ILE A N 1
ATOM 628 C CA . ILE A 1 80 ? -4.906 2.648 15.091 1.00 86.38 80 ILE A CA 1
ATOM 629 C C . ILE A 1 80 ? -4.010 3.113 16.250 1.00 86.38 80 ILE A C 1
ATOM 631 O O . ILE A 1 80 ? -4.468 3.846 17.129 1.00 86.38 80 ILE A O 1
ATOM 635 N N . GLU A 1 81 ? -2.740 2.698 16.286 1.00 86.94 81 GLU A N 1
ATOM 636 C CA . GLU A 1 81 ? -1.771 3.137 17.300 1.00 86.94 81 GLU A CA 1
ATOM 637 C C . GLU A 1 81 ? -1.561 4.658 17.254 1.00 86.94 81 GLU A C 1
ATOM 639 O O . GLU A 1 81 ? -1.578 5.328 18.293 1.00 86.94 81 GLU A O 1
ATOM 644 N N . PHE A 1 82 ? -1.415 5.212 16.049 1.00 82.25 82 PHE A N 1
ATOM 645 C CA . PHE A 1 82 ? -1.292 6.647 15.833 1.00 82.25 82 PHE A CA 1
ATOM 646 C C . PHE A 1 82 ? -2.561 7.397 16.252 1.00 82.25 82 PHE A C 1
ATOM 648 O O . PHE A 1 82 ? -2.467 8.388 16.978 1.00 82.25 82 PHE A O 1
ATOM 655 N N . GLU A 1 83 ? -3.747 6.906 15.877 1.00 78.19 83 GLU A N 1
ATOM 656 C CA . GLU A 1 83 ? -5.014 7.504 16.303 1.00 78.19 83 GLU A CA 1
ATOM 657 C C . GLU A 1 83 ? -5.122 7.502 17.837 1.00 78.19 83 GLU A C 1
ATOM 659 O O . GLU A 1 83 ? -5.428 8.540 18.422 1.00 78.19 83 GLU A O 1
ATOM 664 N N . LYS A 1 84 ? -4.773 6.405 18.525 1.00 76.25 84 LYS A N 1
ATOM 665 C CA . LYS A 1 84 ? -4.757 6.343 20.002 1.00 76.25 84 LYS A CA 1
ATOM 666 C C . LYS A 1 84 ? -3.840 7.401 20.623 1.00 76.25 84 LYS A C 1
ATOM 668 O O . LYS A 1 84 ? -4.270 8.089 21.546 1.00 76.25 84 LYS A O 1
ATOM 673 N N . LYS A 1 85 ? -2.616 7.561 20.105 1.00 74.19 85 LYS A N 1
ATOM 674 C CA . LYS A 1 85 ? -1.644 8.570 20.575 1.00 74.19 85 LYS A CA 1
ATOM 675 C C . LYS A 1 85 ? -2.110 10.003 20.299 1.00 74.19 85 LYS A C 1
ATOM 677 O O . LYS A 1 85 ? -1.919 10.882 21.132 1.00 74.19 85 LYS A O 1
ATOM 682 N N . SER A 1 86 ? -2.759 10.234 19.160 1.00 66.88 86 SER A N 1
ATOM 683 C CA . SER A 1 86 ? -3.279 11.547 18.760 1.00 66.88 86 SER A CA 1
ATOM 684 C C . SER A 1 86 ? -4.546 11.961 19.533 1.00 66.88 86 SER A C 1
ATOM 686 O O . SER A 1 86 ? -4.861 13.145 19.631 1.00 66.88 86 SER A O 1
ATOM 688 N N . THR A 1 87 ? -5.272 11.014 20.138 1.00 59.03 87 THR A N 1
ATOM 689 C CA . THR A 1 87 ? -6.602 11.236 20.749 1.00 59.03 87 THR A CA 1
ATOM 690 C C . THR A 1 87 ? -6.573 11.899 22.137 1.00 59.03 87 THR A C 1
ATOM 692 O O . THR A 1 87 ? -7.611 12.028 22.776 1.00 59.03 87 THR A O 1
ATOM 695 N N . GLY A 1 88 ? -5.427 12.400 22.593 1.00 55.59 88 GLY A N 1
ATOM 696 C CA . GLY A 1 88 ? -5.233 12.913 23.950 1.00 55.59 88 GLY A CA 1
ATOM 697 C C . GLY A 1 88 ? -6.120 14.070 24.443 1.00 55.59 88 GLY A C 1
ATOM 698 O O . GLY A 1 88 ? -5.967 14.391 25.611 1.00 55.59 88 GLY A O 1
ATOM 699 N N . PHE A 1 89 ? -7.025 14.697 23.666 1.00 53.72 89 PHE A N 1
ATOM 700 C CA . PHE A 1 89 ? -7.769 15.866 24.189 1.00 53.72 89 PHE A CA 1
ATOM 701 C C . PHE A 1 89 ? -9.222 16.138 23.724 1.00 53.72 89 PHE A C 1
ATOM 703 O O . PHE A 1 89 ? -9.965 16.679 24.530 1.00 53.72 89 PHE A O 1
ATOM 710 N N . PHE A 1 90 ? -9.713 15.789 22.524 1.00 56.47 90 PHE A N 1
ATOM 711 C CA . PHE A 1 90 ? -11.109 16.122 22.129 1.00 56.47 90 PHE A CA 1
ATOM 712 C C . PHE A 1 90 ? -11.687 15.167 21.054 1.00 56.47 90 PHE A C 1
ATOM 714 O O . PHE A 1 90 ? -11.014 14.843 20.067 1.00 56.47 90 PHE A O 1
ATOM 721 N N . GLY A 1 91 ? -12.954 14.737 21.201 1.00 55.03 91 GLY A N 1
ATOM 722 C CA . GLY A 1 91 ? -13.763 14.207 20.085 1.00 55.03 91 GLY A CA 1
ATOM 723 C C . GLY A 1 91 ? -14.856 13.185 20.440 1.00 55.03 91 GLY A C 1
ATOM 724 O O . GLY A 1 91 ? -14.585 11.990 20.505 1.00 55.03 91 GLY A O 1
ATOM 725 N N . ILE A 1 92 ? -16.106 13.653 20.554 1.00 51.47 92 ILE A N 1
ATOM 726 C CA . ILE A 1 92 ? -17.325 12.884 20.896 1.00 51.47 92 ILE A CA 1
ATOM 727 C C . ILE A 1 92 ? -17.832 11.969 19.747 1.00 51.47 92 ILE A C 1
ATOM 729 O O . ILE A 1 92 ? -18.564 11.023 20.006 1.00 51.47 92 I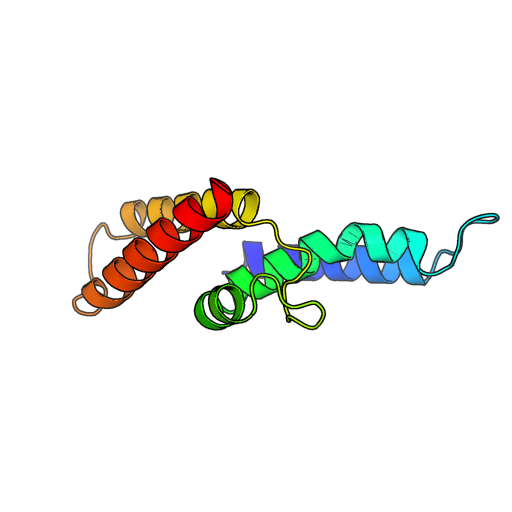LE A O 1
ATOM 733 N N . ASN A 1 93 ? -17.345 12.128 18.506 1.00 53.81 93 ASN A N 1
ATOM 734 C CA . ASN A 1 93 ? -17.722 11.290 17.342 1.00 53.81 93 ASN A CA 1
ATOM 735 C C . ASN A 1 93 ? -16.703 10.183 16.976 1.00 53.81 93 ASN A C 1
ATOM 737 O O . ASN A 1 93 ? -16.773 9.594 15.900 1.00 53.81 93 ASN A O 1
ATOM 741 N N . LYS A 1 94 ? -15.720 9.891 17.840 1.00 61.72 94 LYS A N 1
ATOM 742 C CA . LYS A 1 94 ? -14.621 8.942 17.542 1.00 61.72 94 LYS A CA 1
ATOM 743 C C . LYS A 1 94 ? -14.907 7.483 17.929 1.00 61.72 94 LYS A C 1
ATOM 745 O O . LYS A 1 94 ? -14.145 6.595 17.550 1.00 61.72 94 LYS A O 1
ATOM 750 N N . GLY A 1 95 ? -15.989 7.224 18.666 1.00 68.81 95 GLY A N 1
ATOM 751 C CA . GLY A 1 95 ? -16.329 5.885 19.159 1.00 68.81 95 GLY A CA 1
ATOM 752 C C . GLY A 1 95 ? -16.625 4.885 18.041 1.00 68.81 95 GLY A C 1
ATOM 753 O O . GLY A 1 95 ? -16.065 3.790 18.036 1.00 68.81 95 GLY A O 1
ATOM 754 N N . ASP A 1 96 ? -17.452 5.271 17.070 1.00 78.31 96 ASP A N 1
ATOM 755 C CA . ASP A 1 96 ? -17.891 4.354 16.013 1.00 78.31 96 ASP A CA 1
ATOM 756 C C . ASP A 1 96 ? -16.803 4.102 14.969 1.00 78.31 96 ASP A C 1
ATOM 758 O O . ASP A 1 96 ? -16.614 2.961 14.556 1.00 78.31 96 ASP A O 1
ATOM 762 N N . ARG A 1 97 ? -15.990 5.118 14.640 1.00 81.75 97 ARG A N 1
ATOM 763 C CA . ARG A 1 97 ? -14.785 4.937 13.811 1.00 81.75 97 ARG A CA 1
ATOM 764 C C . ARG A 1 97 ? -13.820 3.942 14.451 1.00 81.75 97 ARG A C 1
ATOM 766 O O . ARG A 1 97 ? -13.340 3.037 13.780 1.00 81.75 97 ARG A O 1
ATOM 773 N N . LYS A 1 98 ? -13.576 4.063 15.759 1.00 81.56 98 LYS A N 1
ATOM 774 C CA . LYS A 1 98 ? -12.714 3.124 16.484 1.00 81.56 98 LYS A CA 1
ATOM 775 C C . LYS A 1 98 ? -13.271 1.698 16.446 1.00 81.56 98 LYS A C 1
ATOM 777 O O . LYS A 1 98 ? -12.528 0.776 16.135 1.00 81.56 98 LYS A O 1
ATOM 782 N N . LYS A 1 99 ? -14.573 1.520 16.704 1.00 85.75 99 LYS A N 1
ATOM 783 C CA . LYS A 1 99 ? -15.235 0.204 16.615 1.00 85.75 99 LYS A CA 1
ATOM 784 C C . LYS A 1 99 ? -15.149 -0.392 15.210 1.00 85.75 99 LYS A C 1
ATOM 786 O O . LYS A 1 99 ? -14.949 -1.598 15.079 1.00 85.75 99 LYS A O 1
ATOM 791 N N . LEU A 1 100 ? -15.291 0.439 14.177 1.00 88.12 100 LEU A N 1
ATOM 792 C CA . LEU A 1 100 ? -15.157 0.020 12.786 1.00 88.12 100 LEU A CA 1
ATOM 793 C C . LEU A 1 100 ? -13.741 -0.500 12.511 1.00 88.12 100 LEU A C 1
ATOM 795 O O . LEU A 1 100 ? -13.598 -1.631 12.058 1.00 88.12 100 LEU A O 1
ATOM 799 N N . LEU A 1 101 ? -12.702 0.264 12.864 1.00 88.25 101 LEU A N 1
ATOM 800 C CA . LEU A 1 101 ? -11.305 -0.156 12.683 1.00 88.25 101 LEU A CA 1
ATOM 801 C C . LEU A 1 101 ? -10.971 -1.417 13.503 1.00 88.25 101 LEU A C 1
ATOM 803 O O . LEU A 1 101 ? -10.317 -2.325 12.992 1.00 88.25 101 LEU A O 1
ATOM 807 N N . ASP A 1 102 ? -11.481 -1.522 14.735 1.00 89.12 102 ASP A N 1
ATOM 808 C CA . ASP A 1 102 ? -11.344 -2.718 15.579 1.00 89.12 102 ASP A CA 1
ATOM 809 C C . ASP A 1 102 ? -12.069 -3.946 14.985 1.00 89.12 102 ASP A C 1
ATOM 811 O O . ASP A 1 102 ? -11.669 -5.087 15.224 1.00 89.12 102 ASP A O 1
ATOM 815 N N . THR A 1 103 ? -13.136 -3.742 14.210 1.00 92.75 103 THR A N 1
ATOM 816 C CA . THR A 1 103 ? -13.847 -4.824 13.509 1.00 92.75 103 THR A CA 1
ATOM 817 C C . THR A 1 103 ? -13.079 -5.255 12.265 1.00 92.75 103 THR A C 1
ATOM 819 O O . THR A 1 103 ? -12.801 -6.445 12.104 1.00 92.75 103 THR A O 1
ATOM 822 N N . ILE A 1 104 ? -12.658 -4.290 11.442 1.00 93.75 104 ILE A N 1
ATOM 823 C CA . ILE A 1 104 ? -11.858 -4.525 10.234 1.00 93.75 104 ILE A CA 1
ATOM 824 C C . ILE A 1 104 ? -10.591 -5.301 10.590 1.00 93.75 104 ILE A C 1
ATOM 826 O O . ILE A 1 104 ? -10.278 -6.296 9.948 1.00 93.75 104 ILE A O 1
ATOM 830 N N . ILE A 1 105 ? -9.882 -4.918 11.655 1.00 93.19 105 ILE A N 1
ATOM 831 C CA . ILE A 1 105 ? -8.620 -5.577 12.007 1.00 93.19 105 ILE A CA 1
ATOM 832 C C . ILE A 1 105 ? -8.800 -7.025 12.464 1.00 93.19 105 ILE A C 1
ATOM 834 O O . ILE A 1 105 ? -7.937 -7.865 12.219 1.00 93.19 105 ILE A O 1
ATOM 838 N N . ARG A 1 106 ? -9.932 -7.349 13.101 1.00 92.94 106 ARG A N 1
ATOM 839 C CA . ARG A 1 106 ? -10.275 -8.738 13.439 1.00 92.94 106 ARG A CA 1
ATOM 840 C C . ARG A 1 106 ? -10.530 -9.554 12.178 1.00 92.94 106 ARG A C 1
ATOM 842 O O . ARG A 1 106 ? -10.047 -10.679 12.092 1.00 92.94 106 ARG A O 1
ATOM 849 N N . GLN A 1 107 ? -11.249 -8.982 11.213 1.00 93.44 107 GLN A N 1
ATOM 850 C CA . GLN A 1 107 ? -11.509 -9.624 9.925 1.00 93.44 107 GLN A CA 1
ATOM 851 C C . GLN A 1 107 ? -10.212 -9.822 9.130 1.00 93.44 107 GLN A C 1
ATOM 853 O O . GLN A 1 107 ? -9.945 -10.932 8.682 1.00 93.44 107 GLN A O 1
ATOM 858 N N . LEU A 1 108 ? -9.351 -8.805 9.051 1.00 92.50 108 LEU A N 1
ATOM 859 C CA . LEU A 1 108 ? -8.046 -8.904 8.391 1.00 92.50 108 LEU A CA 1
ATOM 860 C C . LEU A 1 108 ? -7.153 -9.979 9.017 1.00 92.50 108 LEU A C 1
ATOM 862 O O . LEU A 1 108 ? -6.538 -10.758 8.294 1.00 92.50 108 LEU A O 1
ATOM 866 N N . ARG A 1 109 ? -7.127 -10.084 10.353 1.00 92.69 109 ARG A N 1
ATOM 867 C CA . ARG A 1 109 ? -6.378 -11.147 11.039 1.00 92.69 109 ARG A CA 1
ATOM 868 C C . ARG A 1 109 ? -6.897 -12.538 10.690 1.00 92.69 109 ARG A C 1
ATOM 870 O O . ARG A 1 109 ? -6.086 -13.427 10.453 1.00 92.69 109 ARG A O 1
ATOM 877 N N . ALA A 1 110 ? -8.217 -12.715 10.630 1.00 91.12 110 ALA A N 1
ATOM 878 C CA . ALA A 1 110 ? -8.818 -13.981 10.220 1.00 91.12 110 ALA A CA 1
ATOM 879 C C . ALA A 1 110 ? -8.425 -14.365 8.783 1.00 91.12 110 ALA A C 1
ATOM 881 O O . ALA A 1 110 ? -8.130 -15.528 8.537 1.00 91.12 110 ALA A O 1
ATOM 882 N N . LEU A 1 111 ? -8.352 -13.389 7.872 1.00 89.12 111 LEU A N 1
ATOM 883 C CA . LEU A 1 111 ? -7.890 -13.600 6.495 1.00 89.12 111 LEU A CA 1
ATOM 884 C C . LEU A 1 111 ? -6.381 -13.866 6.406 1.00 89.12 111 LEU A C 1
ATOM 886 O O . LEU A 1 111 ? -5.952 -14.661 5.586 1.00 89.12 111 LEU A O 1
ATOM 890 N N . SER A 1 112 ? -5.569 -13.227 7.253 1.00 84.06 112 SER A N 1
ATOM 891 C CA . SER A 1 112 ? -4.108 -13.421 7.279 1.00 84.06 112 SER A CA 1
ATOM 892 C C . SER A 1 112 ? -3.654 -14.761 7.867 1.00 84.06 112 SER A C 1
ATOM 894 O O . SER A 1 112 ? -2.487 -15.116 7.736 1.00 84.06 112 SER A O 1
ATOM 896 N N . ALA A 1 113 ? -4.552 -15.455 8.571 1.00 77.94 113 ALA A N 1
ATOM 897 C CA . ALA A 1 113 ? -4.298 -16.752 9.195 1.00 77.94 113 ALA A CA 1
ATOM 898 C C . ALA A 1 113 ? -4.686 -17.944 8.296 1.00 77.94 113 ALA A C 1
ATOM 900 O O . ALA A 1 113 ? -4.523 -19.088 8.723 1.00 77.94 113 ALA A O 1
ATOM 901 N N . GLN A 1 114 ? -5.225 -17.672 7.103 1.00 60.66 114 GLN A N 1
ATOM 902 C CA . GLN A 1 114 ? -5.488 -18.642 6.035 1.00 60.66 114 GLN A CA 1
ATOM 903 C C . GLN A 1 114 ? -4.276 -18.745 5.110 1.00 60.66 114 GLN A C 1
ATOM 905 O O . GLN A 1 114 ? -4.003 -19.878 4.660 1.00 60.66 114 GLN A O 1
#

Secondary structure (DSSP, 8-state):
-HHHHHHHHHHHHHHHHHHHSPPTTS-TTHHHHHHHHHHHHHHHHHHT-HHHHHHHTT-TT-TTTT--HHHHHHHHHHHHHHHHHHTSS--TTHHHHHHHHHHHHHHHHHHHT-

Foldseek 3Di:
DVVLVVVLVVLVVQLVVLQPDDDPPDDSCPRSVVSVLVNLLSCCVVVVVLVQCLVCAPPPPGSNPSHQLVNNLVVLVVVLVVCVVVVPDDDPPCVVVNVVSVVSNVSSVVRNVD

InterPro domains:
  IPR007225 Exocyst complex component EXOC6/Sec15 [PTHR12702] (1-109)
  IPR042044 EXOC6/PINT-1/Sec15/Tip20, C-terminal, domain 2 [G3DSA:1.20.58.670] (1-53)
  IPR046361 Exocyst complex subunit EXOC6/Sec15, C-terminal [PF04091] (1-78)

Radius of gyration: 16.84 Å; chains: 1; bounding box: 34×35×48 Å

Sequence (114 aa):
MGALEQFSLDVMQCEMFTARCPVPGFDHNTLPMTFAHLRQLLELVMSNDWTSYLAEYGQENGTYVRVSPSTATQLLEKIIEFEKKSTGFFGINKGDRKKLLDTIIRQLRALSAQ

pLDDT: mean 87.72, std 11.06, range [51.47, 96.94]